Protein AF-A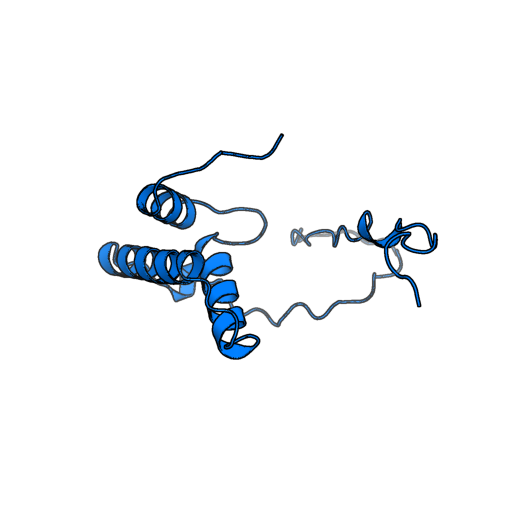0A7R9JI40-F1 (afdb_monomer_lite)

Organism: Timema californicum (NCBI:txid61474)

InterPro domains:
  IPR006840 Glutathione-specific gamma-glutamylcyclotransferase [PF04752] (2-57)
  IPR006840 Glutathione-specific gamma-glutamylcyclotransferase [PTHR12192] (2-63)

Structure (mmCIF, N/CA/C/O backbone):
data_AF-A0A7R9JI40-F1
#
_entry.id   AF-A0A7R9JI40-F1
#
loop_
_atom_site.group_PDB
_atom_site.id
_atom_site.type_symbol
_atom_site.label_atom_id
_atom_site.label_alt_id
_atom_site.label_comp_id
_atom_site.label_asym_id
_atom_site.label_entity_id
_atom_site.label_seq_id
_atom_site.pdbx_PDB_ins_code
_atom_site.Cartn_x
_atom_site.Cartn_y
_atom_site.Cartn_z
_atom_site.occupancy
_atom_site.B_iso_or_equiv
_atom_site.auth_seq_id
_atom_site.auth_comp_id
_atom_site.auth_asym_id
_atom_site.auth_atom_id
_atom_site.pdbx_PDB_model_num
ATOM 1 N N . ARG A 1 1 ? 20.965 -4.707 10.255 1.00 65.75 1 ARG A N 1
ATOM 2 C CA . ARG A 1 1 ? 20.603 -5.398 8.990 1.00 65.75 1 ARG A CA 1
ATOM 3 C C . ARG A 1 1 ? 19.096 -5.242 8.833 1.00 65.75 1 ARG A C 1
ATOM 5 O O . ARG A 1 1 ? 18.404 -5.718 9.715 1.00 65.75 1 ARG A O 1
ATOM 12 N N . HIS A 1 2 ? 18.602 -4.538 7.811 1.00 82.25 2 HIS A N 1
ATOM 13 C CA . HIS A 1 2 ? 17.163 -4.239 7.646 1.00 82.25 2 HIS A CA 1
ATOM 14 C C . HIS A 1 2 ? 16.611 -4.764 6.310 1.00 82.25 2 HIS A C 1
ATOM 16 O O . HIS A 1 2 ? 15.886 -4.068 5.614 1.00 82.25 2 HIS A O 1
ATOM 22 N N . TRP A 1 3 ? 17.004 -5.978 5.927 1.00 92.88 3 TRP A N 1
ATOM 23 C CA . TRP A 1 3 ? 16.483 -6.661 4.744 1.00 92.88 3 TRP A CA 1
ATOM 24 C C . TRP A 1 3 ? 15.661 -7.859 5.209 1.00 92.88 3 TRP A C 1
ATOM 26 O O . TRP A 1 3 ? 16.185 -8.680 5.963 1.00 92.88 3 TRP A O 1
ATOM 36 N N . LEU A 1 4 ? 14.391 -7.919 4.798 1.00 93.25 4 LEU A N 1
ATOM 37 C CA . LEU A 1 4 ? 13.464 -8.988 5.184 1.00 93.25 4 LEU A CA 1
ATOM 38 C C . LEU A 1 4 ? 13.467 -10.168 4.202 1.00 93.25 4 LEU A C 1
ATOM 40 O O . LEU A 1 4 ? 13.065 -11.258 4.589 1.00 93.25 4 LEU A O 1
ATOM 44 N N . GLY A 1 5 ? 13.981 -9.980 2.984 1.00 95.31 5 GLY A N 1
ATOM 45 C CA . GLY A 1 5 ? 13.958 -11.003 1.940 1.00 95.31 5 GLY A CA 1
ATOM 46 C C . GLY A 1 5 ? 12.875 -10.768 0.895 1.00 95.31 5 GLY A C 1
ATOM 47 O O . GLY A 1 5 ? 12.105 -9.812 0.971 1.00 95.31 5 GLY A O 1
ATOM 48 N N . GLU A 1 6 ? 12.856 -11.656 -0.094 1.00 95.31 6 GLU A N 1
ATOM 49 C CA . GLU A 1 6 ? 11.734 -11.785 -1.018 1.00 95.31 6 GLU A CA 1
ATOM 50 C C . GLU A 1 6 ? 10.535 -12.390 -0.283 1.00 95.31 6 GLU A C 1
ATOM 52 O O . GLU A 1 6 ? 10.697 -13.251 0.583 1.00 95.31 6 GLU A O 1
ATOM 57 N N . ALA A 1 7 ? 9.334 -11.944 -0.640 1.00 96.62 7 ALA A N 1
ATOM 58 C CA . ALA A 1 7 ? 8.090 -12.458 -0.090 1.00 96.62 7 ALA A CA 1
ATOM 59 C C . ALA A 1 7 ? 6.997 -12.461 -1.170 1.00 96.62 7 ALA A C 1
ATOM 61 O O . ALA A 1 7 ? 7.048 -11.652 -2.104 1.00 96.62 7 ALA A O 1
ATOM 62 N N . PRO A 1 8 ? 5.989 -13.340 -1.064 1.00 97.94 8 PRO A N 1
ATOM 63 C CA . PRO A 1 8 ? 4.825 -13.302 -1.937 1.00 97.94 8 PRO A CA 1
ATOM 64 C C . PRO A 1 8 ? 4.090 -11.957 -1.857 1.00 97.94 8 PRO A C 1
ATOM 66 O O . PRO A 1 8 ? 3.892 -11.406 -0.774 1.00 97.94 8 PRO A O 1
ATOM 69 N N . LEU A 1 9 ? 3.594 -11.464 -2.997 1.00 97.62 9 LEU A N 1
ATOM 70 C CA . LEU A 1 9 ? 2.869 -10.185 -3.095 1.00 97.62 9 LEU A CA 1
ATOM 71 C C . LEU A 1 9 ? 1.719 -10.052 -2.086 1.00 97.62 9 LEU A C 1
ATOM 73 O O . LEU A 1 9 ? 1.513 -8.983 -1.518 1.00 97.62 9 LEU A O 1
ATOM 77 N N . HIS A 1 10 ? 0.986 -11.141 -1.841 1.00 96.81 10 HIS A N 1
ATOM 78 C CA . HIS A 1 10 ? -0.107 -11.154 -0.872 1.00 96.81 10 HIS A CA 1
ATOM 79 C C . HIS A 1 10 ? 0.379 -10.906 0.564 1.00 96.81 10 HIS A C 1
ATOM 81 O O . HIS A 1 10 ? -0.229 -10.120 1.288 1.00 96.81 10 HIS A O 1
ATOM 87 N N . GLU A 1 11 ? 1.488 -11.532 0.966 1.00 97.94 11 GLU A N 1
ATOM 88 C CA . GLU A 1 11 ? 2.073 -11.340 2.297 1.00 97.94 11 GLU A CA 1
ATOM 89 C C . GLU A 1 11 ? 2.574 -9.906 2.464 1.00 97.94 11 GLU A C 1
ATOM 91 O O . GLU A 1 11 ? 2.287 -9.267 3.477 1.00 97.94 11 GLU A O 1
ATOM 96 N N . ILE A 1 12 ? 3.221 -9.360 1.429 1.00 98.25 12 ILE A N 1
ATOM 97 C CA . ILE A 1 12 ? 3.652 -7.960 1.403 1.00 98.25 12 ILE A CA 1
ATOM 98 C C . ILE A 1 12 ? 2.440 -7.026 1.539 1.00 98.25 12 ILE A C 1
ATOM 100 O O . ILE A 1 12 ? 2.462 -6.107 2.356 1.00 98.25 12 ILE A O 1
ATOM 104 N N . ALA A 1 13 ? 1.360 -7.258 0.788 1.00 98.19 13 ALA A N 1
ATOM 105 C CA . ALA A 1 13 ? 0.153 -6.432 0.850 1.00 98.19 13 ALA A CA 1
ATOM 106 C C . ALA A 1 13 ? -0.511 -6.469 2.239 1.00 98.19 13 ALA A C 1
ATOM 108 O O . ALA A 1 13 ? -0.911 -5.425 2.761 1.00 98.19 13 ALA A O 1
ATOM 109 N N . CYS A 1 14 ? -0.584 -7.648 2.864 1.00 97.31 14 CYS A N 1
ATOM 110 C CA . CYS A 1 14 ? -1.069 -7.811 4.235 1.00 97.31 14 CYS A CA 1
ATOM 111 C C . CYS A 1 14 ? -0.176 -7.070 5.239 1.00 97.31 14 CYS A C 1
ATOM 113 O O . CYS A 1 14 ? -0.678 -6.305 6.063 1.00 97.31 14 CYS A O 1
ATOM 115 N N . GLN A 1 15 ? 1.146 -7.200 5.115 1.00 97.88 15 GLN A N 1
ATOM 116 C CA . GLN A 1 15 ? 2.090 -6.484 5.968 1.00 97.88 15 GLN A CA 1
ATOM 117 C C . GLN A 1 15 ? 1.960 -4.963 5.808 1.00 97.88 15 GLN A C 1
ATOM 119 O O . GLN A 1 15 ? 1.965 -4.239 6.804 1.00 97.88 15 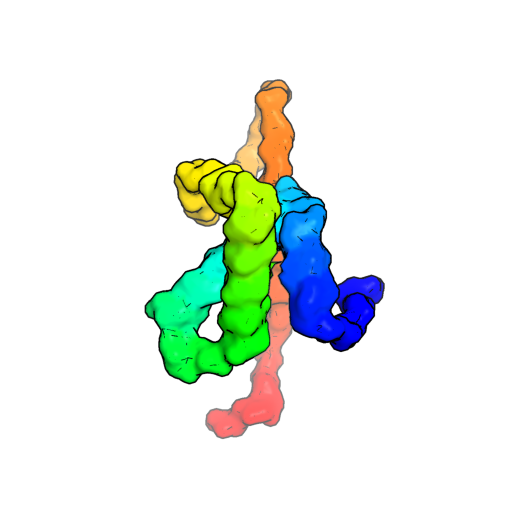GLN A O 1
ATOM 124 N N . ILE A 1 16 ? 1.810 -4.455 4.580 1.00 97.94 16 ILE A N 1
ATOM 125 C CA . ILE A 1 16 ? 1.576 -3.027 4.318 1.00 97.94 16 ILE A CA 1
ATOM 126 C C . ILE A 1 16 ? 0.290 -2.553 5.000 1.00 97.94 16 ILE A C 1
ATOM 128 O O . ILE A 1 16 ? 0.282 -1.474 5.592 1.00 97.94 16 ILE A O 1
ATOM 132 N N . MET A 1 17 ? -0.778 -3.353 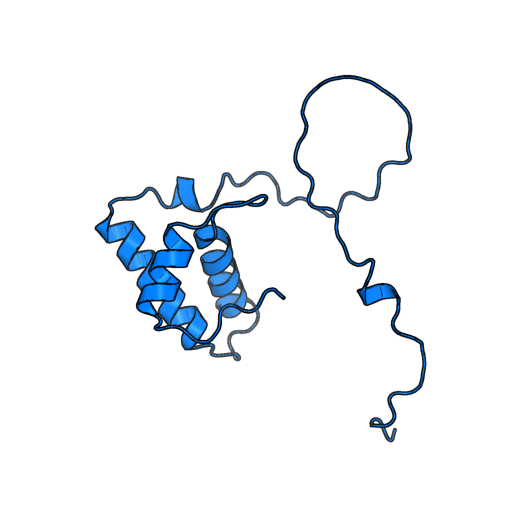4.955 1.00 97.06 17 MET A N 1
ATOM 133 C CA . MET A 1 17 ? -2.053 -3.018 5.592 1.00 97.06 17 MET A CA 1
ATOM 134 C C . MET A 1 17 ? -1.923 -2.837 7.111 1.00 97.06 17 MET A C 1
ATOM 136 O O . MET A 1 17 ? -2.534 -1.939 7.687 1.00 97.06 17 MET A O 1
ATOM 140 N N . GLU A 1 18 ? -1.126 -3.686 7.757 1.00 95.75 18 GLU A N 1
ATOM 141 C CA . GLU A 1 18 ? -1.012 -3.753 9.219 1.00 95.75 18 GLU A CA 1
ATOM 142 C C . GLU A 1 18 ? 0.096 -2.851 9.781 1.00 95.75 18 GLU A C 1
ATOM 144 O O . GLU A 1 18 ? 0.100 -2.518 10.967 1.00 95.75 18 GLU A O 1
ATOM 149 N N . SER A 1 19 ? 1.022 -2.403 8.933 1.00 95.62 19 SER A N 1
ATOM 150 C CA . SER A 1 19 ? 2.184 -1.625 9.359 1.00 95.62 19 SER A CA 1
ATOM 151 C C . SER A 1 19 ? 1.875 -0.135 9.539 1.00 95.62 19 SER A C 1
ATOM 153 O O . SER A 1 19 ? 1.373 0.545 8.637 1.00 95.62 19 SER A O 1
ATOM 155 N N . ARG A 1 20 ? 2.287 0.414 10.687 1.00 94.44 20 ARG A N 1
ATOM 156 C CA . ARG A 1 20 ? 2.279 1.851 10.997 1.00 94.44 20 ARG A CA 1
ATOM 157 C C . ARG A 1 20 ? 3.545 2.223 11.762 1.00 94.44 20 ARG A C 1
ATOM 159 O O . ARG A 1 20 ? 4.022 1.452 12.587 1.00 94.44 20 ARG A O 1
ATOM 166 N N . GLY A 1 21 ? 4.062 3.423 11.521 1.00 92.31 21 GLY A N 1
ATOM 167 C CA . GLY A 1 21 ? 5.191 3.957 12.281 1.00 92.31 21 GLY A CA 1
ATOM 168 C C . GLY A 1 21 ? 5.142 5.477 12.459 1.00 92.31 21 GLY A C 1
ATOM 169 O O . GLY A 1 21 ? 4.116 6.080 12.139 1.00 92.31 21 GLY A O 1
ATOM 170 N N . PRO A 1 22 ? 6.269 6.075 12.910 1.00 91.25 22 PRO A N 1
ATOM 171 C CA . PRO A 1 22 ? 6.631 7.499 12.941 1.00 91.25 22 PRO A CA 1
ATOM 172 C C . PRO A 1 22 ? 5.539 8.533 12.666 1.00 91.25 22 PRO A C 1
ATOM 174 O O . PRO A 1 22 ? 5.056 9.205 13.559 1.00 91.25 22 PRO A O 1
ATOM 177 N N . SER A 1 23 ? 4.992 8.698 11.475 1.00 90.75 23 SER A N 1
ATOM 178 C CA . SER A 1 23 ? 5.421 8.631 10.080 1.00 90.75 23 SER A CA 1
ATOM 179 C C . SER A 1 23 ? 4.137 8.448 9.281 1.00 90.75 23 SER A C 1
ATOM 181 O O . SER A 1 23 ? 3.972 9.121 8.272 1.00 90.75 23 SER A O 1
ATOM 183 N N . GLY A 1 24 ? 3.235 7.597 9.771 1.00 92.50 24 GLY A N 1
ATOM 184 C CA . GLY A 1 24 ? 1.948 7.306 9.158 1.00 92.50 24 GLY A CA 1
ATOM 185 C C . GLY A 1 24 ? 1.747 5.815 8.926 1.00 92.50 24 GLY A C 1
ATOM 186 O O . GLY A 1 24 ? 2.552 4.973 9.349 1.00 92.50 24 GLY A O 1
ATOM 187 N N . HIS A 1 25 ? 0.640 5.498 8.263 1.00 96.31 25 HIS A N 1
ATOM 188 C CA . HIS A 1 25 ? 0.349 4.145 7.804 1.00 96.31 25 HIS A CA 1
ATOM 189 C C . HIS A 1 25 ? 1.215 3.798 6.592 1.00 96.31 25 HIS A C 1
ATOM 191 O O . HIS A 1 25 ? 1.473 4.642 5.737 1.00 96.31 25 HIS A O 1
ATOM 197 N N . ASN A 1 26 ? 1.623 2.538 6.464 1.00 97.00 26 ASN A N 1
ATOM 198 C CA . ASN A 1 26 ? 2.371 2.114 5.280 1.00 97.00 26 ASN A CA 1
ATOM 199 C C . ASN A 1 26 ? 1.493 2.140 4.007 1.00 97.00 26 ASN A C 1
ATOM 201 O O . ASN A 1 26 ? 1.981 2.417 2.914 1.00 97.00 26 ASN A O 1
ATOM 205 N N . VAL A 1 27 ? 0.173 1.965 4.159 1.00 97.38 27 VAL A N 1
ATOM 206 C CA . VAL A 1 27 ? -0.819 2.168 3.084 1.00 97.38 27 VAL A CA 1
ATOM 207 C C . VAL A 1 27 ? -0.718 3.571 2.475 1.00 97.38 27 VAL A C 1
ATOM 209 O O . VAL A 1 27 ? -0.729 3.709 1.254 1.00 97.38 27 VAL A O 1
ATOM 212 N N . GLU A 1 28 ? -0.573 4.609 3.304 1.00 96.38 28 GLU A N 1
ATOM 213 C CA . GLU A 1 28 ? -0.410 5.994 2.844 1.00 96.38 28 GLU A CA 1
ATOM 214 C C . GLU A 1 28 ? 0.823 6.137 1.949 1.00 96.38 28 GLU A C 1
ATOM 216 O O . GLU A 1 28 ? 0.748 6.731 0.872 1.00 96.38 28 GLU A O 1
ATOM 221 N N . TYR A 1 29 ? 1.949 5.568 2.384 1.00 96.81 29 TYR A N 1
ATOM 222 C CA . TYR A 1 29 ? 3.204 5.597 1.641 1.00 96.81 29 TYR A CA 1
ATOM 223 C C . TYR A 1 29 ? 3.060 4.936 0.267 1.00 96.81 29 TYR A C 1
ATOM 225 O O . TYR A 1 29 ? 3.362 5.570 -0.746 1.00 96.81 29 TYR A O 1
ATOM 233 N N . LEU A 1 30 ? 2.543 3.704 0.227 1.00 98.12 30 LEU A N 1
ATOM 234 C CA . LEU A 1 30 ? 2.369 2.951 -1.015 1.00 98.12 30 LEU A CA 1
ATOM 235 C C . LEU A 1 30 ? 1.491 3.713 -2.017 1.00 98.12 30 LEU A C 1
ATOM 237 O O . LEU A 1 30 ? 1.868 3.871 -3.176 1.00 98.12 30 LEU A O 1
ATOM 241 N N . LEU A 1 31 ? 0.328 4.202 -1.575 1.00 96.88 31 LEU A N 1
ATOM 242 C CA . LEU A 1 31 ? -0.629 4.858 -2.467 1.00 96.88 31 LEU A CA 1
ATOM 243 C C . LEU A 1 31 ? -0.112 6.204 -2.983 1.00 96.88 31 LEU A C 1
ATOM 245 O O . LEU A 1 31 ? -0.332 6.535 -4.148 1.00 96.88 31 LEU A O 1
ATOM 249 N N . ARG A 1 32 ? 0.604 6.971 -2.150 1.00 95.81 32 ARG A N 1
ATOM 250 C CA . ARG A 1 32 ? 1.242 8.221 -2.589 1.00 95.81 32 ARG A CA 1
ATOM 251 C C . ARG A 1 32 ? 2.359 7.964 -3.590 1.00 95.81 32 ARG A C 1
ATOM 253 O O . ARG A 1 32 ? 2.451 8.695 -4.572 1.00 95.81 32 ARG A O 1
ATOM 260 N N . LEU A 1 33 ? 3.166 6.925 -3.373 1.00 97.06 33 LEU A N 1
ATOM 261 C CA . LEU A 1 33 ? 4.212 6.533 -4.312 1.00 97.06 33 LEU A CA 1
ATOM 262 C C . LEU A 1 33 ? 3.613 6.102 -5.657 1.00 97.06 33 LEU A C 1
ATOM 264 O O . LEU A 1 33 ? 4.035 6.602 -6.693 1.00 97.06 33 LEU A O 1
ATOM 268 N N . ALA A 1 34 ? 2.589 5.247 -5.648 1.00 96.81 34 ALA A N 1
ATOM 269 C CA . ALA A 1 34 ? 1.914 4.811 -6.869 1.00 96.81 34 ALA A CA 1
ATOM 270 C C . ALA A 1 34 ? 1.280 5.983 -7.644 1.00 96.81 34 ALA A C 1
ATOM 272 O O . ALA A 1 34 ? 1.405 6.039 -8.867 1.00 96.81 34 ALA A O 1
ATOM 273 N N . SER A 1 35 ? 0.645 6.940 -6.950 1.00 95.31 35 SER A N 1
ATOM 274 C CA . SER A 1 35 ? 0.105 8.162 -7.577 1.00 95.31 35 SER A CA 1
ATOM 275 C C . SER A 1 35 ? 1.215 9.001 -8.204 1.00 95.31 35 SER A C 1
ATOM 277 O O . SER A 1 35 ? 1.126 9.374 -9.369 1.00 95.31 35 SER A O 1
ATOM 279 N N . PHE A 1 36 ? 2.297 9.235 -7.456 1.00 96.38 36 PHE A N 1
ATOM 280 C CA . PHE A 1 36 ? 3.448 9.992 -7.935 1.00 96.38 36 PHE A CA 1
ATOM 281 C C . PHE A 1 36 ? 4.062 9.360 -9.188 1.00 96.38 36 PHE A C 1
ATOM 283 O O . PHE A 1 36 ? 4.294 10.067 -10.162 1.00 96.38 36 PHE A O 1
ATOM 290 N N . MET A 1 37 ? 4.275 8.041 -9.192 1.00 96.31 37 MET A N 1
ATOM 291 C CA . MET A 1 37 ? 4.844 7.332 -10.343 1.00 96.31 37 MET A CA 1
ATOM 292 C C . MET A 1 37 ? 3.968 7.492 -11.590 1.00 96.31 37 MET A C 1
ATOM 294 O O . MET A 1 37 ? 4.477 7.820 -12.655 1.00 96.31 37 MET A O 1
ATOM 298 N N . LYS A 1 38 ? 2.644 7.357 -11.450 1.00 94.00 38 LYS A N 1
ATOM 299 C CA . LYS A 1 38 ? 1.695 7.534 -12.564 1.00 94.00 38 LYS A CA 1
ATOM 300 C C . LYS A 1 38 ? 1.673 8.958 -13.118 1.00 94.00 38 LYS A C 1
ATOM 302 O O . LYS A 1 38 ? 1.502 9.137 -14.318 1.00 94.00 38 LYS A O 1
ATOM 307 N N . GLU A 1 39 ? 1.785 9.957 -12.248 1.00 94.69 39 GLU A N 1
ATOM 308 C CA . GLU A 1 39 ? 1.668 11.369 -12.627 1.00 94.69 39 GLU A CA 1
ATOM 309 C C . GLU A 1 39 ? 2.979 11.958 -13.153 1.00 94.69 39 GLU A C 1
ATOM 311 O O . GLU A 1 39 ? 2.956 12.776 -14.069 1.00 94.69 39 GLU A O 1
ATOM 316 N N . GLN A 1 40 ? 4.108 11.589 -12.546 1.00 95.44 40 GLN A N 1
ATOM 317 C CA . GLN A 1 40 ? 5.395 12.253 -12.765 1.00 95.44 40 GLN A CA 1
ATOM 318 C C . GLN A 1 40 ? 6.349 11.446 -13.644 1.00 95.44 40 GLN A C 1
ATOM 320 O O . GLN A 1 40 ? 7.240 12.038 -14.245 1.00 95.44 40 GLN A O 1
ATOM 325 N N . VAL A 1 41 ? 6.187 10.120 -13.708 1.00 94.06 41 VAL A N 1
ATOM 326 C CA . VAL A 1 41 ? 7.063 9.227 -14.486 1.00 94.06 41 VAL A CA 1
ATOM 327 C C . VAL A 1 41 ? 6.230 8.150 -15.205 1.00 94.06 41 VAL A C 1
ATOM 329 O O . VAL A 1 41 ? 6.421 6.955 -14.968 1.00 94.06 41 VAL A O 1
ATOM 332 N N . PRO A 1 42 ? 5.261 8.534 -16.059 1.00 90.75 42 PRO A N 1
ATOM 333 C CA . PRO A 1 42 ? 4.348 7.588 -16.707 1.00 90.75 42 PRO A CA 1
ATOM 334 C C . PRO A 1 42 ? 5.051 6.552 -17.603 1.00 90.75 42 PRO A C 1
ATOM 336 O O . PRO A 1 42 ? 4.499 5.483 -17.854 1.00 90.75 42 PRO A O 1
ATOM 339 N N . GLU A 1 43 ? 6.259 6.843 -18.083 1.00 93.19 43 GLU A N 1
ATOM 340 C CA . GLU A 1 43 ? 7.094 5.929 -18.862 1.00 93.19 43 GLU A CA 1
ATOM 341 C C . GLU A 1 43 ? 7.706 4.792 -18.028 1.00 93.19 43 GLU A C 1
ATOM 343 O O . GLU A 1 43 ? 8.053 3.744 -18.576 1.00 93.19 43 GLU A O 1
ATOM 348 N N . ALA A 1 44 ? 7.828 4.972 -16.710 1.00 88.38 44 ALA A N 1
ATOM 349 C CA . ALA A 1 44 ? 8.322 3.948 -15.803 1.00 88.38 44 ALA A CA 1
ATOM 350 C C . ALA A 1 44 ? 7.152 3.078 -15.324 1.00 88.38 44 ALA A C 1
ATOM 352 O O . ALA A 1 44 ? 6.519 3.353 -14.302 1.00 88.38 44 ALA A O 1
ATOM 353 N N . MET A 1 45 ? 6.863 2.004 -16.066 1.00 89.12 45 MET A N 1
ATOM 354 C CA . MET A 1 45 ? 5.921 0.983 -15.603 1.00 89.12 45 MET A CA 1
ATOM 355 C C . MET A 1 45 ? 6.563 0.117 -14.516 1.00 89.12 45 MET A C 1
ATOM 357 O O . MET A 1 45 ? 7.483 -0.654 -14.783 1.00 89.12 45 MET A O 1
ATOM 361 N N . ASP A 1 46 ? 6.053 0.239 -13.291 1.00 96.00 46 ASP A N 1
ATOM 362 C CA . ASP A 1 46 ? 6.399 -0.628 -12.165 1.00 96.00 46 ASP A CA 1
ATOM 363 C C . ASP A 1 46 ? 5.219 -1.557 -11.842 1.00 96.00 46 ASP A C 1
ATOM 365 O O . ASP A 1 46 ? 4.334 -1.244 -11.038 1.00 96.00 46 ASP A O 1
ATOM 369 N N . ASP A 1 47 ? 5.202 -2.716 -12.502 1.00 96.38 47 ASP A N 1
ATOM 370 C CA . ASP A 1 47 ? 4.143 -3.717 -12.348 1.00 96.38 47 ASP A CA 1
ATOM 371 C C . ASP A 1 47 ? 4.013 -4.206 -10.904 1.00 96.38 47 ASP A C 1
ATOM 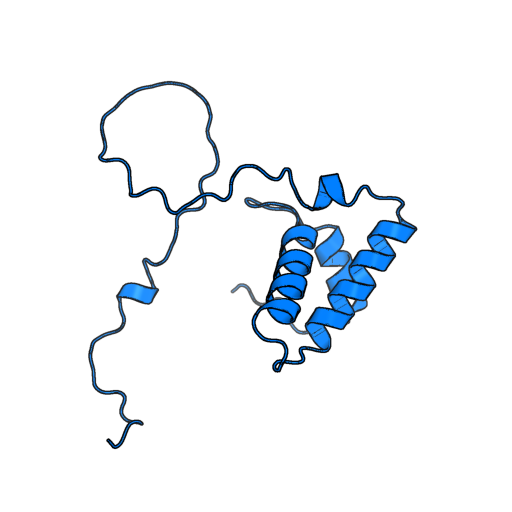373 O O . ASP A 1 47 ? 2.904 -4.454 -10.423 1.00 96.38 47 ASP A O 1
ATOM 377 N N . HIS A 1 48 ? 5.130 -4.322 -10.184 1.00 97.12 48 HIS A N 1
ATOM 378 C CA . HIS A 1 48 ? 5.133 -4.786 -8.804 1.00 97.12 48 HIS A CA 1
ATOM 379 C C . HIS A 1 48 ? 4.447 -3.764 -7.886 1.00 97.12 48 HIS A C 1
ATOM 381 O O . HIS A 1 48 ? 3.543 -4.119 -7.123 1.00 97.12 48 HIS A O 1
ATOM 387 N N . LEU A 1 49 ? 4.817 -2.484 -8.000 1.00 97.94 49 LEU A N 1
ATOM 388 C CA . LEU A 1 49 ? 4.207 -1.389 -7.244 1.00 97.94 49 LEU A CA 1
ATOM 389 C C . LEU A 1 49 ? 2.703 -1.277 -7.518 1.00 97.94 49 LEU A C 1
ATOM 391 O O . LEU A 1 49 ? 1.910 -1.175 -6.578 1.00 97.94 49 LEU A O 1
ATOM 395 N N . PHE A 1 50 ? 2.294 -1.316 -8.787 1.00 97.44 50 PHE A N 1
ATOM 396 C CA . PHE A 1 50 ? 0.882 -1.188 -9.151 1.00 97.44 50 PHE A CA 1
ATOM 397 C C . PHE A 1 50 ? 0.061 -2.417 -8.760 1.00 97.44 50 PHE A C 1
ATOM 399 O O . PHE A 1 50 ? -1.088 -2.276 -8.338 1.00 97.44 50 PHE A O 1
ATOM 406 N N . THR A 1 51 ? 0.651 -3.612 -8.801 1.00 98.19 51 THR A N 1
ATOM 407 C CA . THR A 1 51 ? -0.005 -4.822 -8.292 1.00 98.19 51 THR A CA 1
ATOM 408 C C . THR A 1 51 ? -0.254 -4.720 -6.788 1.00 98.19 51 THR A C 1
ATOM 410 O O . THR A 1 51 ? -1.367 -4.994 -6.331 1.00 98.19 51 THR A O 1
ATOM 413 N N . LEU A 1 52 ? 0.732 -4.252 -6.014 1.00 98.50 52 LEU A N 1
ATOM 414 C CA . LEU A 1 52 ? 0.553 -3.999 -4.582 1.00 98.50 52 LEU A CA 1
ATOM 415 C C . LEU A 1 52 ? -0.513 -2.933 -4.315 1.00 98.50 52 LEU A C 1
ATOM 417 O O . LEU A 1 52 ? -1.339 -3.113 -3.421 1.00 98.50 52 LEU A O 1
ATOM 421 N N . GLU A 1 53 ? -0.531 -1.845 -5.092 1.00 98.25 53 GLU A N 1
ATOM 422 C CA . GLU A 1 53 ? -1.553 -0.799 -4.976 1.00 98.25 53 GLU A CA 1
ATOM 423 C C . GLU A 1 53 ? -2.967 -1.386 -5.115 1.00 98.25 53 GLU A C 1
ATOM 425 O O . GLU A 1 53 ? -3.842 -1.120 -4.286 1.00 98.25 53 GLU A O 1
ATOM 430 N N . ILE A 1 54 ? -3.183 -2.215 -6.140 1.00 98.19 54 ILE A N 1
ATOM 431 C CA . ILE A 1 54 ? -4.467 -2.870 -6.407 1.00 98.19 54 ILE A CA 1
ATOM 432 C C . ILE A 1 54 ? -4.843 -3.810 -5.256 1.00 98.19 54 ILE A C 1
ATOM 434 O O . ILE A 1 54 ? -5.960 -3.724 -4.739 1.00 98.19 54 ILE A O 1
ATOM 438 N N . MET A 1 55 ? -3.917 -4.670 -4.817 1.00 98.38 55 MET A N 1
ATOM 439 C CA . MET A 1 55 ? -4.162 -5.616 -3.724 1.00 98.38 55 MET A CA 1
ATOM 440 C C . MET A 1 55 ? -4.533 -4.899 -2.424 1.00 98.38 55 MET A C 1
ATOM 442 O O . MET A 1 55 ? -5.537 -5.231 -1.797 1.00 98.38 55 MET A O 1
ATOM 446 N N . VAL A 1 56 ? -3.773 -3.871 -2.041 1.00 97.88 56 VAL A N 1
ATOM 447 C CA . VAL A 1 56 ? -4.029 -3.101 -0.818 1.00 97.88 56 VAL A CA 1
ATOM 448 C C . VAL A 1 56 ? -5.381 -2.392 -0.895 1.00 97.88 56 VAL A C 1
ATOM 450 O O . VAL A 1 56 ? -6.146 -2.454 0.066 1.00 97.88 56 VAL A O 1
ATOM 453 N N . ARG A 1 57 ? -5.737 -1.784 -2.037 1.00 97.31 57 ARG A N 1
ATOM 454 C CA . ARG A 1 57 ? -7.067 -1.178 -2.233 1.00 97.31 57 ARG A CA 1
ATOM 455 C C . ARG A 1 57 ? -8.200 -2.197 -2.114 1.00 97.31 57 ARG A C 1
ATOM 457 O O . ARG A 1 57 ? -9.229 -1.861 -1.527 1.00 97.31 57 ARG A O 1
ATOM 464 N N . SER A 1 58 ? -8.015 -3.414 -2.631 1.00 97.50 58 SER A N 1
ATOM 465 C CA . SER A 1 58 ? -8.987 -4.500 -2.450 1.00 97.50 58 SER A CA 1
ATOM 466 C C . SER A 1 58 ? -9.159 -4.819 -0.972 1.00 97.50 58 SER A C 1
ATOM 468 O O . SER A 1 58 ? -10.273 -4.760 -0.472 1.00 97.50 58 SER A O 1
ATOM 470 N N . ILE A 1 59 ? -8.062 -5.016 -0.235 1.00 96.56 59 ILE A N 1
ATOM 471 C CA . ILE A 1 59 ? -8.113 -5.329 1.200 1.00 96.56 59 ILE A CA 1
ATOM 472 C C . ILE A 1 59 ? -8.810 -4.212 1.994 1.00 96.56 59 ILE A C 1
ATOM 474 O O . ILE A 1 59 ? -9.614 -4.509 2.876 1.00 96.56 59 ILE A O 1
ATOM 478 N N . VAL A 1 60 ? -8.552 -2.931 1.687 1.00 95.88 60 VAL A N 1
ATOM 479 C CA . VAL A 1 60 ? -9.257 -1.796 2.325 1.00 95.88 60 VAL A CA 1
ATOM 480 C C . VAL A 1 60 ? -10.763 -1.902 2.094 1.00 95.88 60 VAL A C 1
ATOM 482 O O . VAL A 1 60 ? -11.539 -1.727 3.035 1.00 95.88 60 VAL A O 1
ATOM 485 N N . LYS A 1 61 ? -11.171 -2.189 0.854 1.00 95.81 61 LYS A N 1
ATOM 486 C CA . LYS A 1 61 ? -12.577 -2.328 0.472 1.00 95.81 61 LYS A CA 1
ATOM 487 C C . LYS A 1 61 ? -13.222 -3.5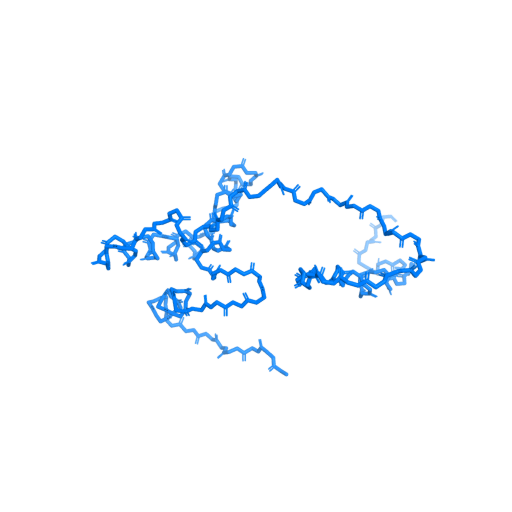32 1.161 1.00 95.81 61 LYS A C 1
ATOM 489 O O . LYS A 1 61 ? -14.282 -3.381 1.759 1.00 95.81 61 LYS A O 1
ATOM 494 N N . ASP A 1 62 ? -12.560 -4.683 1.138 1.00 96.50 62 ASP A N 1
ATOM 495 C CA . ASP A 1 62 ? -13.058 -5.940 1.701 1.00 96.50 62 ASP A CA 1
ATOM 496 C C . ASP A 1 62 ? -13.202 -5.855 3.229 1.00 96.50 62 ASP A C 1
ATOM 498 O O . ASP A 1 62 ? -14.164 -6.363 3.804 1.00 96.50 62 ASP A O 1
ATOM 502 N N . ARG A 1 63 ? -12.286 -5.140 3.897 1.00 95.19 63 ARG A N 1
ATOM 503 C CA . ARG A 1 63 ? -12.334 -4.873 5.344 1.00 95.19 63 ARG A CA 1
ATOM 504 C C . ARG A 1 63 ? -13.219 -3.672 5.720 1.00 95.19 63 ARG A C 1
ATOM 506 O O . ARG A 1 63 ? -13.290 -3.337 6.899 1.00 95.19 63 ARG A O 1
ATOM 513 N N . ASN A 1 64 ? -13.887 -3.024 4.757 1.00 93.81 64 ASN A N 1
ATOM 514 C CA . ASN A 1 64 ? -14.699 -1.811 4.948 1.00 93.81 64 ASN A CA 1
ATOM 515 C C . ASN A 1 64 ? -13.968 -0.689 5.715 1.00 93.81 64 ASN A C 1
ATOM 517 O O . ASN A 1 64 ? -14.549 0.008 6.549 1.00 93.81 64 ASN A O 1
ATOM 521 N N . LEU A 1 65 ? -12.672 -0.512 5.446 1.00 92.06 65 LEU A N 1
ATOM 522 C CA . LEU A 1 65 ? -11.849 0.496 6.109 1.00 92.06 65 LEU A CA 1
ATOM 523 C C . LEU A 1 65 ? -12.010 1.870 5.448 1.00 92.06 65 LEU A C 1
ATOM 525 O O . LEU A 1 65 ? -12.115 2.004 4.227 1.00 92.06 65 LEU A O 1
ATOM 529 N N . CYS A 1 66 ? -11.971 2.927 6.260 1.00 91.50 66 CYS A N 1
ATOM 530 C CA . CYS A 1 66 ? -12.018 4.294 5.756 1.00 91.50 66 CYS A CA 1
ATOM 531 C C . CYS A 1 66 ? -10.653 4.702 5.187 1.00 91.50 66 CYS A C 1
ATOM 533 O O . CYS A 1 66 ? -9.710 4.980 5.931 1.00 91.50 66 CYS A O 1
ATOM 535 N N . LEU A 1 67 ? -10.557 4.802 3.857 1.00 89.62 67 LEU A N 1
ATOM 536 C CA . LEU A 1 67 ? -9.315 5.203 3.191 1.00 89.62 67 LEU A CA 1
ATOM 537 C C . LEU A 1 67 ? -8.845 6.601 3.625 1.00 89.62 67 LEU A C 1
ATOM 539 O O . LEU A 1 67 ? -7.648 6.824 3.758 1.00 89.62 67 LEU A O 1
ATOM 543 N N . LYS A 1 68 ? -9.769 7.529 3.911 1.00 88.62 68 LYS A N 1
ATOM 544 C CA . LYS A 1 68 ? -9.420 8.873 4.407 1.00 88.62 68 LYS A CA 1
ATOM 545 C C . LYS A 1 68 ? -8.630 8.805 5.715 1.00 88.62 68 LYS A C 1
ATOM 547 O O . LYS A 1 68 ? -7.666 9.537 5.878 1.00 88.62 68 LYS A O 1
ATOM 552 N N . THR A 1 69 ? -9.000 7.891 6.610 1.00 90.38 69 THR A N 1
ATOM 553 C CA . THR A 1 69 ? -8.292 7.672 7.877 1.00 90.38 69 THR A CA 1
ATOM 554 C C . THR A 1 69 ? -6.907 7.068 7.648 1.00 90.38 69 THR A C 1
ATOM 556 O O . THR A 1 69 ? -5.949 7.466 8.303 1.00 90.38 69 THR A O 1
ATOM 559 N N . LEU A 1 70 ? -6.779 6.139 6.694 1.00 91.12 70 LEU A N 1
ATOM 560 C CA . LEU A 1 70 ? -5.500 5.495 6.371 1.00 91.12 70 LEU A CA 1
ATOM 561 C C . LEU A 1 70 ? -4.513 6.428 5.660 1.00 91.12 70 LEU A C 1
ATOM 563 O O . LEU A 1 70 ? -3.312 6.241 5.801 1.00 91.12 70 LEU A O 1
ATOM 567 N N . MET A 1 71 ? -5.001 7.417 4.911 1.00 90.81 71 MET A N 1
ATOM 568 C CA . MET A 1 71 ? -4.171 8.353 4.140 1.00 90.81 71 MET A CA 1
ATOM 569 C C . MET A 1 71 ? -3.624 9.534 4.959 1.00 90.81 71 MET A C 1
ATOM 571 O O . MET A 1 71 ? -2.890 10.361 4.406 1.00 90.81 71 MET A O 1
ATOM 575 N N . GLY A 1 72 ? -3.979 9.605 6.248 1.00 81.38 72 GLY A N 1
ATOM 576 C CA . GLY A 1 72 ? -3.669 10.724 7.134 1.00 81.38 72 GLY A CA 1
ATOM 577 C C . GLY A 1 72 ? -4.499 11.971 6.817 1.00 81.38 72 GLY A C 1
ATOM 578 O O . GLY A 1 72 ? -5.043 12.126 5.721 1.00 81.38 72 GLY A O 1
ATOM 579 N N . GLU A 1 73 ? -4.610 12.885 7.782 1.00 69.38 73 GLU A N 1
ATOM 580 C CA . GLU A 1 73 ? -5.168 14.205 7.489 1.00 69.38 73 GLU A CA 1
ATOM 581 C C . GLU A 1 73 ? -4.221 14.949 6.540 1.00 69.38 73 GLU A C 1
ATOM 583 O O . GLU A 1 73 ? -3.001 14.940 6.732 1.00 69.38 73 GLU A O 1
ATOM 588 N N . LEU A 1 74 ? -4.779 15.597 5.508 1.00 53.62 74 LEU A N 1
ATOM 589 C CA . LEU A 1 74 ? -4.072 16.586 4.692 1.00 53.62 74 LEU A CA 1
ATOM 590 C C . LEU A 1 74 ? -3.768 17.821 5.563 1.00 53.62 74 LEU A C 1
ATOM 592 O O . LEU A 1 74 ? -4.320 18.897 5.355 1.00 53.62 74 LEU A O 1
ATOM 596 N N . GLY A 1 75 ? -2.891 17.679 6.555 1.00 52.03 75 GLY A N 1
ATOM 597 C CA . GLY A 1 75 ? -2.171 18.824 7.090 1.00 52.03 75 GLY A CA 1
ATOM 598 C C . GLY A 1 75 ? -1.380 19.468 5.947 1.00 52.03 75 GLY A C 1
ATOM 599 O O . GLY A 1 75 ? -0.996 18.756 5.006 1.00 52.03 75 GLY A O 1
ATOM 600 N N . PRO A 1 76 ? -1.164 20.798 5.970 1.00 43.75 76 PRO A N 1
ATOM 601 C CA . PRO A 1 76 ? -0.433 21.475 4.910 1.00 43.75 76 PRO A CA 1
ATOM 602 C C . PRO A 1 76 ? 0.867 20.714 4.678 1.00 43.75 76 PRO A C 1
ATOM 604 O O . PRO A 1 76 ? 1.536 20.321 5.638 1.00 43.75 76 PRO A O 1
ATOM 607 N N . ARG A 1 77 ? 1.182 20.445 3.401 1.00 48.81 77 ARG A N 1
ATOM 608 C CA . ARG A 1 77 ? 2.487 19.910 3.001 1.00 48.81 77 ARG A CA 1
ATOM 609 C C . ARG A 1 77 ? 3.518 20.625 3.863 1.00 48.81 77 ARG A C 1
ATOM 611 O O . ARG A 1 77 ? 3.572 21.851 3.801 1.00 48.81 77 ARG A O 1
ATOM 618 N N . ARG A 1 78 ? 4.275 19.886 4.681 1.00 52.94 78 ARG A N 1
ATOM 619 C CA . ARG A 1 78 ? 5.450 20.441 5.350 1.00 52.94 78 ARG A CA 1
ATOM 620 C C . ARG A 1 78 ? 6.368 20.903 4.225 1.00 52.94 78 ARG A C 1
ATOM 622 O O . ARG A 1 78 ? 7.090 20.104 3.637 1.00 52.94 78 ARG A O 1
ATOM 629 N N . SER A 1 79 ? 6.237 22.168 3.837 1.00 40.69 79 SER A N 1
ATOM 630 C CA . SER A 1 79 ? 7.270 22.874 3.110 1.00 40.69 79 SER A CA 1
ATOM 631 C C . SER A 1 79 ? 8.547 22.706 3.930 1.00 40.69 79 SER A C 1
ATOM 633 O O . SER A 1 79 ? 8.455 22.682 5.162 1.00 40.69 79 SER A O 1
ATOM 635 N N . PRO A 1 80 ? 9.717 22.537 3.297 1.00 43.62 80 PRO A N 1
ATOM 636 C CA . PRO A 1 80 ? 10.978 22.557 4.020 1.00 43.62 80 PRO A CA 1
ATOM 637 C C . PRO A 1 80 ? 11.046 23.873 4.801 1.00 43.62 80 PRO A C 1
ATOM 639 O O . PRO A 1 80 ? 11.246 24.937 4.220 1.00 43.62 80 PRO A O 1
ATOM 642 N N . GLN A 1 81 ? 10.763 23.822 6.101 1.00 38.75 81 GLN A N 1
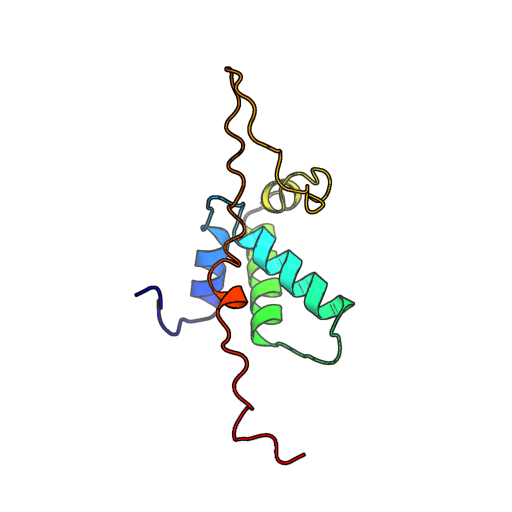ATOM 643 C CA . GLN A 1 81 ? 10.993 24.947 6.989 1.00 38.75 81 GLN A CA 1
ATOM 644 C C . GLN A 1 81 ? 12.517 25.004 7.154 1.00 38.75 81 GLN A C 1
ATOM 646 O O . GLN A 1 81 ? 13.111 23.973 7.491 1.00 38.75 81 GLN A O 1
ATOM 651 N N . PRO A 1 82 ? 13.174 26.140 6.858 1.00 40.41 82 PRO A N 1
ATOM 652 C CA . PRO A 1 82 ? 14.582 26.301 7.193 1.00 40.41 82 PRO A CA 1
ATOM 653 C C . PRO A 1 82 ? 14.768 26.039 8.699 1.00 40.41 82 PRO A C 1
ATOM 655 O O . PRO A 1 82 ? 13.832 26.284 9.467 1.00 40.41 82 PRO A O 1
ATOM 658 N N . PRO A 1 83 ? 15.922 25.496 9.129 1.00 43.22 83 PRO A N 1
ATOM 659 C CA . PRO A 1 83 ? 16.135 25.167 10.531 1.00 43.22 83 PRO A CA 1
ATOM 660 C C . PRO A 1 83 ? 15.885 26.411 11.396 1.00 43.22 83 PRO A C 1
ATOM 662 O O . PRO A 1 83 ? 16.407 27.473 11.052 1.00 43.22 83 PRO A O 1
ATOM 665 N N . PRO A 1 84 ? 15.100 26.313 12.481 1.00 42.38 84 PRO A N 1
ATOM 666 C CA . PRO A 1 84 ? 14.999 27.399 13.437 1.00 42.38 84 PRO A CA 1
ATOM 667 C C . PRO A 1 84 ? 16.352 27.538 14.137 1.00 42.38 84 PRO A C 1
ATOM 669 O O . PRO A 1 84 ? 16.880 26.563 14.683 1.00 42.38 84 PRO A O 1
ATOM 672 N N . ASP A 1 85 ? 16.918 28.740 14.090 1.00 44.16 85 ASP A N 1
ATOM 673 C CA . ASP A 1 85 ? 18.041 29.105 14.942 1.00 44.16 85 ASP A CA 1
ATOM 674 C C . ASP A 1 85 ? 17.633 28.867 16.407 1.00 44.16 85 ASP A C 1
ATOM 676 O O . ASP A 1 85 ? 16.522 29.199 16.825 1.00 44.16 85 ASP A O 1
ATOM 680 N N . GLN A 1 86 ? 18.501 28.187 17.157 1.00 49.34 86 GLN A N 1
ATOM 681 C CA . GLN A 1 86 ? 18.257 27.790 18.541 1.00 49.34 86 GLN A CA 1
ATOM 682 C C . GLN A 1 86 ? 18.060 29.017 19.433 1.00 49.34 86 GLN A C 1
ATOM 684 O O . GLN A 1 86 ? 19.038 29.691 19.739 1.00 49.34 86 GLN A O 1
ATOM 689 N N . GLU A 1 87 ? 16.844 29.230 19.936 1.00 39.12 87 GLU A N 1
ATOM 690 C CA . GLU A 1 87 ? 16.616 30.010 21.155 1.00 39.12 87 GLU A CA 1
ATOM 691 C C . GLU A 1 87 ? 15.583 29.301 22.051 1.00 39.12 87 GLU A C 1
ATOM 693 O O . GLU A 1 87 ? 14.490 28.930 21.621 1.00 39.12 87 GLU A O 1
ATOM 698 N N . ASP A 1 88 ? 15.997 29.055 23.296 1.00 43.97 88 ASP A N 1
ATOM 699 C CA . ASP A 1 88 ? 15.284 28.397 24.391 1.00 43.97 88 ASP A CA 1
ATOM 700 C C . ASP A 1 88 ? 13.855 28.921 24.641 1.00 43.97 88 ASP A C 1
ATOM 702 O O . ASP A 1 88 ? 13.683 30.068 25.060 1.00 43.97 88 ASP A O 1
ATOM 706 N N . HIS A 1 89 ? 12.834 28.052 24.569 1.00 40.66 89 HIS A N 1
ATOM 707 C CA . HIS A 1 89 ? 11.740 28.104 25.547 1.00 40.66 89 HIS A CA 1
ATOM 708 C C . HIS A 1 89 ? 10.892 26.829 25.639 1.00 40.66 89 HIS A C 1
ATOM 710 O O . HIS A 1 89 ? 10.642 26.121 24.668 1.00 40.66 89 HIS A O 1
ATOM 716 N N . ASP A 1 90 ? 10.453 26.594 26.869 1.00 42.59 90 ASP A N 1
ATOM 717 C CA . ASP A 1 90 ? 9.721 25.458 27.410 1.00 42.59 90 ASP A CA 1
ATOM 718 C C . ASP A 1 90 ? 8.258 25.363 26.913 1.00 42.59 90 ASP A C 1
ATOM 720 O O . ASP A 1 90 ? 7.626 26.382 26.622 1.00 42.59 90 ASP A O 1
ATOM 724 N N . ASN A 1 91 ? 7.703 24.143 26.970 1.00 37.84 91 ASN A N 1
ATOM 725 C CA . ASN A 1 91 ? 6.286 23.735 26.842 1.00 37.84 91 ASN A CA 1
ATOM 726 C C . ASN A 1 91 ? 5.738 23.197 25.492 1.00 37.84 91 ASN A C 1
ATOM 728 O O . ASN A 1 91 ? 5.276 23.920 24.618 1.00 37.84 91 ASN A O 1
ATOM 732 N N . ASN A 1 92 ? 5.577 21.866 25.489 1.00 43.06 92 ASN A N 1
ATOM 733 C CA . ASN A 1 92 ? 4.342 21.135 25.152 1.00 43.06 92 ASN A CA 1
ATOM 734 C C . ASN A 1 92 ? 3.814 21.127 23.697 1.00 43.06 92 ASN A C 1
ATOM 736 O O . ASN A 1 92 ? 2.819 21.773 23.383 1.00 43.06 92 ASN A O 1
ATOM 740 N N . ALA A 1 93 ? 4.412 20.267 22.866 1.00 39.62 93 ALA A N 1
ATOM 741 C CA . ALA A 1 93 ? 3.757 19.299 21.968 1.00 39.62 93 ALA A CA 1
ATOM 742 C C . ALA A 1 93 ? 4.860 18.670 21.105 1.00 39.62 93 ALA A C 1
ATOM 744 O O . ALA A 1 93 ? 5.359 19.299 20.176 1.00 39.62 93 ALA A O 1
ATOM 745 N N . VAL A 1 94 ? 5.293 17.444 21.415 1.00 39.94 94 VAL A N 1
ATOM 746 C CA . VAL A 1 94 ? 6.334 16.787 20.609 1.00 39.94 94 VAL A CA 1
ATOM 747 C C . VAL A 1 94 ? 5.690 16.254 19.329 1.00 39.94 94 VAL A C 1
ATOM 749 O O . VAL A 1 94 ? 5.342 15.078 19.225 1.00 39.94 94 VAL A O 1
ATOM 752 N N . GLU A 1 95 ? 5.512 17.133 18.341 1.00 44.09 95 GLU A N 1
ATOM 753 C CA . GLU A 1 95 ? 5.458 16.707 16.948 1.00 44.09 95 GLU A CA 1
ATOM 754 C C . GLU A 1 95 ? 6.752 15.944 16.667 1.00 44.09 95 GLU A C 1
ATOM 756 O O . GLU A 1 95 ? 7.851 16.497 16.724 1.00 44.09 95 GLU A O 1
ATOM 761 N N . VAL A 1 96 ? 6.635 14.651 16.367 1.00 45.47 96 VAL A N 1
ATOM 762 C CA . VAL A 1 96 ? 7.766 13.850 15.901 1.00 45.47 96 VAL A CA 1
ATOM 763 C C . VAL A 1 96 ? 8.102 14.317 14.482 1.00 45.47 96 VAL A C 1
ATOM 765 O O . VAL A 1 96 ? 7.639 13.780 13.470 1.00 45.47 96 VAL A O 1
ATOM 768 N N . VAL A 1 97 ? 8.875 15.398 14.409 1.00 43.72 97 VAL A N 1
ATOM 769 C CA . VAL A 1 97 ? 9.543 15.873 13.203 1.00 43.72 97 VAL A CA 1
ATOM 770 C C . VAL A 1 97 ? 10.548 14.797 12.818 1.00 43.72 97 VAL A C 1
ATOM 772 O O . VAL A 1 97 ? 11.439 14.455 13.592 1.00 43.72 97 VAL A O 1
ATOM 775 N N . ARG A 1 98 ? 10.374 14.209 11.630 1.00 51.75 98 ARG A N 1
ATOM 776 C CA . ARG A 1 98 ? 11.357 13.277 11.079 1.00 51.75 98 ARG A CA 1
ATOM 777 C C . ARG A 1 98 ? 12.634 14.083 10.826 1.00 51.75 98 ARG A C 1
ATOM 779 O O . ARG A 1 98 ? 12.562 15.020 10.031 1.00 51.75 98 ARG A O 1
ATOM 786 N N . PRO A 1 99 ? 13.772 13.765 11.464 1.00 45.41 99 PRO A N 1
ATOM 787 C CA . PRO A 1 99 ? 15.022 14.421 11.128 1.00 45.41 99 PRO A CA 1
ATOM 788 C C . PRO A 1 99 ? 15.327 14.108 9.667 1.00 45.41 99 PRO A C 1
ATOM 790 O O . PRO A 1 99 ? 15.399 12.934 9.290 1.00 45.41 99 PRO A O 1
ATOM 793 N N . ASP A 1 100 ? 15.473 15.146 8.849 1.00 47.47 100 ASP A N 1
ATOM 794 C CA . ASP A 1 100 ? 15.915 15.010 7.468 1.00 47.47 100 ASP A CA 1
ATOM 795 C C . ASP A 1 100 ? 17.379 14.556 7.489 1.00 47.47 100 ASP A C 1
ATOM 797 O O . ASP A 1 100 ? 18.326 15.342 7.542 1.00 47.47 100 ASP A O 1
ATOM 801 N N . SER A 1 101 ? 17.583 13.241 7.545 1.00 55.16 101 SER A N 1
ATOM 802 C CA . SER A 1 101 ? 18.911 12.635 7.556 1.00 55.16 101 SER A CA 1
ATOM 803 C C . SER A 1 101 ? 19.471 12.588 6.132 1.00 55.16 101 SER A C 1
ATOM 805 O O . SER A 1 101 ? 19.748 11.532 5.571 1.00 55.16 101 SER A O 1
ATOM 807 N N . PHE A 1 102 ? 19.688 13.766 5.544 1.00 51.78 102 PHE A N 1
ATOM 808 C CA . PHE A 1 102 ? 20.594 13.950 4.403 1.00 51.78 102 PHE A CA 1
ATOM 809 C C . PHE A 1 102 ? 22.060 14.028 4.848 1.00 51.78 102 PHE A C 1
ATOM 811 O O . PHE A 1 102 ? 22.968 14.227 4.041 1.00 51.78 102 PHE A O 1
ATOM 818 N N . GLN A 1 103 ? 22.326 13.816 6.142 1.00 56.31 103 GLN A N 1
ATOM 819 C CA . GLN A 1 103 ? 23.672 13.815 6.715 1.00 56.31 103 GLN A CA 1
ATOM 820 C C . GLN A 1 103 ? 24.604 12.790 6.037 1.00 56.31 103 GLN A C 1
ATOM 822 O O . GLN A 1 103 ? 25.829 12.910 6.124 1.00 56.31 103 GLN A O 1
ATOM 827 N N . PHE A 1 104 ? 24.032 11.804 5.336 1.00 51.88 104 PHE A N 1
ATOM 828 C CA . PHE A 1 104 ? 24.766 10.805 4.568 1.00 51.88 104 PHE A CA 1
ATOM 829 C C . PHE A 1 104 ? 25.054 11.218 3.111 1.00 51.88 104 PHE A C 1
ATOM 831 O O . PHE A 1 104 ? 26.130 10.909 2.601 1.00 51.88 104 PHE A O 1
ATOM 838 N N . THR A 1 105 ? 24.157 11.949 2.438 1.00 54.66 105 THR A N 1
ATOM 839 C CA . THR A 1 105 ? 24.315 12.307 1.012 1.00 54.66 105 THR A CA 1
ATOM 840 C C . THR A 1 105 ? 25.305 13.451 0.788 1.00 54.66 105 THR A C 1
ATOM 842 O O . THR A 1 105 ? 25.949 13.504 -0.255 1.00 54.66 105 THR A O 1
ATOM 845 N N . SER A 1 106 ? 25.520 14.321 1.780 1.00 57.09 106 SER A N 1
ATOM 846 C CA . SER A 1 106 ? 26.477 15.439 1.679 1.00 57.09 106 SER A CA 1
ATOM 847 C C . SER A 1 106 ? 27.953 15.035 1.827 1.00 57.09 106 SER A C 1
ATOM 849 O O . SER A 1 106 ? 28.830 15.894 1.799 1.00 57.09 106 SER A O 1
ATOM 851 N N . ARG A 1 107 ? 28.263 13.738 1.982 1.00 58.56 107 ARG A N 1
ATOM 852 C CA . ARG A 1 107 ? 29.644 13.226 2.115 1.00 58.56 107 ARG A CA 1
ATOM 853 C C . ARG A 1 107 ? 30.196 12.587 0.837 1.00 58.56 107 ARG A C 1
ATOM 855 O O . ARG A 1 107 ? 31.186 11.854 0.898 1.00 58.56 107 ARG A O 1
ATOM 862 N N . VAL A 1 108 ? 29.589 12.843 -0.322 1.00 61.38 108 VAL A N 1
ATOM 863 C CA . VAL A 1 108 ? 30.151 12.399 -1.604 1.00 61.38 108 VAL A CA 1
ATOM 864 C C . VAL A 1 108 ? 31.409 13.223 -1.893 1.00 61.38 108 VAL A C 1
ATOM 866 O O . VAL A 1 108 ? 31.342 14.406 -2.212 1.00 61.38 108 VAL A O 1
ATOM 869 N N . GLN A 1 109 ? 32.581 12.601 -1.741 1.00 64.00 109 GLN A N 1
ATOM 870 C CA . GLN A 1 109 ? 33.859 13.210 -2.114 1.00 64.00 109 GLN A CA 1
ATOM 871 C C . GLN A 1 109 ? 33.835 13.573 -3.607 1.00 64.00 109 GLN A C 1
ATOM 873 O O . GLN A 1 109 ? 33.473 12.740 -4.435 1.00 64.00 109 GLN A O 1
ATOM 878 N N . THR A 1 110 ? 34.293 14.776 -3.959 1.00 61.84 110 THR A N 1
ATOM 879 C CA . THR A 1 110 ? 34.370 15.339 -5.325 1.00 61.84 110 THR A CA 1
ATOM 880 C C . THR A 1 110 ? 35.424 14.668 -6.221 1.00 61.84 110 THR A C 1
ATOM 882 O O . THR A 1 110 ? 36.088 15.312 -7.034 1.00 61.84 110 THR A O 1
ATOM 885 N N . LYS A 1 111 ? 35.635 13.358 -6.086 1.00 62.72 111 LYS A N 1
ATOM 886 C CA . LYS A 1 111 ? 36.560 12.628 -6.956 1.00 62.72 111 LYS A CA 1
ATOM 887 C C . LYS A 1 111 ? 35.854 12.317 -8.271 1.00 62.72 111 LYS A C 1
ATOM 889 O O . LYS A 1 111 ? 34.735 11.812 -8.260 1.00 62.72 111 LYS A O 1
ATOM 894 N N . LYS A 1 112 ? 36.525 12.607 -9.397 1.00 63.69 112 LYS A N 1
ATOM 895 C CA . LYS A 1 112 ? 36.051 12.260 -10.746 1.00 63.69 112 LYS A CA 1
ATOM 896 C C . LYS A 1 112 ? 35.585 10.803 -10.759 1.00 63.69 112 LYS A C 1
ATOM 898 O O . LYS A 1 112 ? 36.363 9.902 -10.435 1.00 63.69 112 LYS A O 1
ATOM 903 N N . LEU A 1 113 ? 34.319 10.590 -11.113 1.00 65.94 113 LEU A N 1
ATOM 904 C CA . LEU A 1 113 ? 33.768 9.262 -11.348 1.00 65.94 113 LEU A CA 1
ATOM 905 C C . LEU A 1 113 ? 34.621 8.600 -12.433 1.00 65.94 113 LEU A C 1
ATOM 907 O O . LEU A 1 113 ? 34.666 9.080 -13.561 1.00 65.94 113 LEU A O 1
ATOM 911 N N . ARG A 1 114 ? 35.326 7.516 -12.088 1.00 64.81 114 ARG A N 1
ATOM 912 C CA . ARG A 1 114 ? 36.250 6.818 -13.006 1.00 64.81 114 ARG A CA 1
ATOM 913 C C . ARG A 1 114 ? 35.567 6.247 -14.257 1.00 64.81 114 ARG A C 1
ATOM 915 O O . ARG A 1 114 ? 36.258 5.795 -15.158 1.00 64.81 114 ARG A O 1
ATOM 922 N N . CYS A 1 115 ? 34.238 6.237 -14.294 1.00 61.38 115 CYS A N 1
ATOM 923 C CA . CYS A 1 115 ? 33.424 5.737 -15.396 1.00 61.38 115 CYS A CA 1
ATOM 924 C C . CYS A 1 115 ? 32.846 6.834 -16.305 1.00 61.38 115 CYS A C 1
ATOM 926 O O . CYS A 1 115 ? 32.179 6.495 -17.276 1.00 61.38 115 CYS A O 1
ATOM 928 N N . LEU A 1 116 ? 33.109 8.121 -16.044 1.00 55.50 116 LEU A N 1
ATOM 929 C CA . LEU A 1 116 ? 32.871 9.172 -17.034 1.00 55.50 116 LEU A CA 1
ATOM 930 C C . LEU A 1 116 ? 34.193 9.490 -17.744 1.00 55.50 116 LEU A C 1
ATOM 932 O O . LEU A 1 116 ? 35.007 10.260 -17.237 1.00 55.50 116 LEU A O 1
ATOM 936 N N . ASN A 1 117 ? 34.393 8.902 -18.924 1.00 52.50 117 ASN A N 1
ATOM 937 C CA . ASN A 1 117 ? 35.280 9.490 -19.925 1.00 52.50 117 ASN A CA 1
ATOM 938 C C . ASN A 1 117 ? 34.474 10.558 -20.674 1.00 52.50 117 ASN A C 1
ATOM 940 O O . ASN A 1 117 ? 33.773 10.252 -21.636 1.00 52.50 117 ASN A O 1
ATOM 944 N N . ILE A 1 118 ? 34.548 11.787 -20.172 1.00 59.31 118 ILE A N 1
ATOM 945 C CA . ILE A 1 118 ? 34.263 13.019 -20.923 1.00 59.31 118 ILE A CA 1
ATOM 946 C C . ILE A 1 118 ? 35.594 13.618 -21.345 1.00 59.31 118 ILE A C 1
ATOM 948 O O . ILE A 1 118 ? 36.478 13.716 -20.459 1.00 59.31 118 ILE A O 1
#

Foldseek 3Di:
DPDPDDDDLLVVLVCQLPDDDLHARSLLVLLVVVVCCVPPPVVDDDVSSVVSNVSNVVVCVVVVHDVCVRNDPPDPPPDPDPDDDDDDDDDDDPSSDPPPPCVPVVPPPPDPDPPDPD

Sequence (118 aa):
RHWLGEAPLHEIACQIMESRGPSGHNVEYLLRLASFMKEQVPEAMDDHLFTLEIMVRSIVKDRNLCLKTLMGELGPRRSPQPPPDQEDHDNNAVEVVRPDSFQFTSRVQTKKLRCLNI

Secondary structure (DSSP, 8-state):
--------HHHHHHHHHH-EETTEEHHHHHHHHHHHHHHH-TT---HHHHHHHHHHHHHHHHTT--HHHHT---------PPPPP-----------PPP---TTGGG------TT---

pLDDT: mean 77.39, std 22.44, range [37.84, 98.5]

Radius of gyration: 19.47 Å; chains: 1; bounding box: 51×43×48 Å